Protein AF-A0A538CJ43-F1 (afdb_monomer)

Sequence (118 aa):
MGTELPIACSLDAAAFADRLTEIGALGREALIGAERGRLRFRSSGDTRARLDAIVRAESECCPFLTFTVTDAGDELVLTIAAPEGAELVADELAAAFQPETNCSGSRANAPAQVSVQK

Foldseek 3Di:
DDPCPPPLPPDDVVVVVVLLVLLLVQLVPFFPDDDQQKTKGFDDPVSVVSVVVNVVVVCVSCVQWDWDWDDPDRMIMIGIDHDPPCSVVSVVVSLSSHNVNVDDDDDDDDDDDDDDDD

pLDDT: mean 70.54, std 17.47, range [32.66, 90.75]

Secondary structure (DSSP, 8-state):
-------S--S-HHHHHHHHHHHHHHHHHHEEEEETTEEEEE--HHHHHHHHHHHHHHHHH-TTSEEEEEE-SSEEEEEEEPPTT-HHHHHHHHHHT-TTTTT---------------

Structure (mmCIF, N/CA/C/O backbone):
data_AF-A0A538CJ43-F1
#
_entry.id   AF-A0A538CJ43-F1
#
loop_
_atom_site.group_PDB
_atom_site.id
_atom_site.type_symbol
_atom_site.label_atom_id
_atom_site.label_alt_id
_atom_site.label_comp_id
_atom_site.label_asym_id
_atom_site.label_entity_id
_atom_site.label_seq_id
_atom_site.pdbx_PDB_ins_code
_atom_site.Cartn_x
_atom_site.Cartn_y
_atom_site.Cartn_z
_atom_site.occupancy
_atom_site.B_iso_or_equiv
_atom_site.auth_seq_id
_atom_site.auth_comp_id
_atom_site.auth_asym_id
_atom_site.auth_atom_id
_atom_site.pdbx_PDB_model_num
ATOM 1 N N . MET A 1 1 ? 18.928 2.893 -30.096 1.00 35.84 1 MET A N 1
ATOM 2 C CA . MET A 1 1 ? 19.233 1.896 -29.051 1.00 35.84 1 MET A CA 1
ATOM 3 C C . MET A 1 1 ? 18.560 2.381 -27.786 1.00 35.84 1 MET A C 1
ATOM 5 O O . MET A 1 1 ? 19.039 3.328 -27.181 1.00 35.84 1 MET A O 1
ATOM 9 N N . GLY A 1 2 ? 17.340 1.883 -27.565 1.00 48.31 2 GLY A N 1
ATOM 10 C CA . GLY A 1 2 ? 16.405 2.396 -26.570 1.00 48.31 2 GLY A CA 1
ATOM 11 C C . GLY A 1 2 ? 16.844 2.038 -25.163 1.00 48.31 2 GLY A C 1
ATOM 12 O O . GLY A 1 2 ? 16.962 0.863 -24.829 1.00 48.31 2 GLY A O 1
ATOM 13 N N . THR A 1 3 ? 17.055 3.064 -24.351 1.00 39.44 3 THR A N 1
ATOM 14 C CA . THR A 1 3 ? 17.049 2.945 -22.896 1.00 39.44 3 THR A CA 1
ATOM 15 C C . THR A 1 3 ? 15.603 3.106 -22.444 1.00 39.44 3 THR A C 1
ATOM 17 O O . THR A 1 3 ? 15.225 4.117 -21.862 1.00 39.44 3 THR A O 1
ATOM 20 N N . GLU A 1 4 ? 14.768 2.137 -22.805 1.00 43.12 4 GLU A N 1
ATOM 21 C CA . GLU A 1 4 ? 13.434 2.017 -22.235 1.00 43.12 4 GLU A CA 1
ATOM 22 C C . GLU A 1 4 ? 13.617 1.265 -20.922 1.00 43.12 4 GLU A C 1
ATOM 24 O O . GLU A 1 4 ? 13.668 0.038 -20.870 1.00 43.12 4 GLU A O 1
ATOM 29 N N . LEU A 1 5 ? 13.842 2.030 -19.853 1.00 40.06 5 LEU A N 1
ATOM 30 C CA . LEU A 1 5 ? 13.545 1.537 -18.518 1.00 40.06 5 LEU A CA 1
ATOM 31 C C . LEU A 1 5 ? 12.077 1.108 -18.585 1.00 40.06 5 LEU A C 1
ATOM 33 O O . LEU A 1 5 ? 11.258 1.950 -18.965 1.00 40.06 5 LEU A O 1
ATOM 37 N N . PRO A 1 6 ? 11.726 -0.162 -18.316 1.00 41.75 6 PRO A N 1
ATOM 38 C CA . PRO A 1 6 ? 10.333 -0.543 -18.331 1.00 41.75 6 PRO A CA 1
ATOM 39 C C . PRO A 1 6 ? 9.664 0.327 -17.280 1.00 41.75 6 PRO A C 1
ATOM 41 O O . PRO A 1 6 ? 9.971 0.245 -16.090 1.00 41.75 6 PRO A O 1
ATOM 44 N N . ILE A 1 7 ? 8.808 1.223 -17.757 1.00 45.03 7 ILE A N 1
ATOM 45 C CA . ILE A 1 7 ? 7.868 1.959 -16.942 1.00 45.03 7 ILE A CA 1
ATOM 46 C C . ILE A 1 7 ? 6.977 0.881 -16.324 1.00 45.03 7 ILE A C 1
ATOM 48 O O . ILE A 1 7 ? 5.948 0.497 -16.878 1.00 45.03 7 ILE A O 1
ATOM 52 N N . ALA A 1 8 ? 7.398 0.352 -15.177 1.00 46.97 8 ALA A N 1
ATOM 53 C CA . ALA A 1 8 ? 6.612 -0.516 -14.313 1.00 46.97 8 ALA A CA 1
ATOM 54 C C . ALA A 1 8 ? 5.528 0.314 -13.606 1.00 46.97 8 ALA A C 1
ATOM 56 O O . ALA A 1 8 ? 5.373 0.233 -12.405 1.00 46.97 8 ALA A O 1
ATOM 57 N N . CYS A 1 9 ? 4.868 1.191 -14.361 1.00 47.16 9 CYS A N 1
ATOM 58 C CA . CYS A 1 9 ? 3.743 2.052 -14.026 1.00 47.16 9 CYS A CA 1
ATOM 59 C C . CYS A 1 9 ? 3.124 2.466 -15.368 1.00 47.16 9 CYS A C 1
ATOM 61 O O . CYS A 1 9 ? 3.224 3.612 -15.793 1.00 47.16 9 CYS A O 1
ATOM 63 N N . SER A 1 10 ? 2.530 1.519 -16.100 1.00 50.47 10 SER A N 1
ATOM 64 C CA . SER A 1 10 ? 1.752 1.819 -17.317 1.00 50.47 10 SER A CA 1
ATOM 65 C C . SER A 1 10 ? 0.414 2.504 -16.976 1.00 50.47 10 SER A C 1
ATOM 67 O O . SER A 1 10 ? -0.635 2.133 -17.494 1.00 50.47 10 SER A O 1
ATOM 69 N N . LEU A 1 11 ? 0.439 3.480 -16.067 1.00 44.53 11 LEU A N 1
ATOM 70 C CA . LEU A 1 11 ? -0.678 4.340 -15.704 1.00 44.53 11 LEU A CA 1
ATOM 71 C C . LEU A 1 11 ? -0.267 5.781 -16.010 1.00 44.53 11 LEU A C 1
ATOM 73 O O . LEU A 1 11 ? 0.859 6.185 -15.724 1.00 44.53 11 LEU A O 1
ATOM 77 N N . ASP A 1 12 ? -1.182 6.538 -16.610 1.00 49.50 12 ASP A N 1
ATOM 78 C CA . ASP A 1 12 ? -1.014 7.953 -16.939 1.00 49.50 12 ASP A CA 1
ATOM 79 C C . ASP A 1 12 ? -0.383 8.723 -15.761 1.00 49.50 12 ASP A C 1
ATOM 81 O O . ASP A 1 12 ? -0.815 8.574 -14.616 1.00 49.50 12 ASP A O 1
ATOM 85 N N . ALA A 1 13 ? 0.659 9.522 -16.008 1.00 50.12 13 ALA A N 1
ATOM 86 C CA . ALA A 1 13 ? 1.428 10.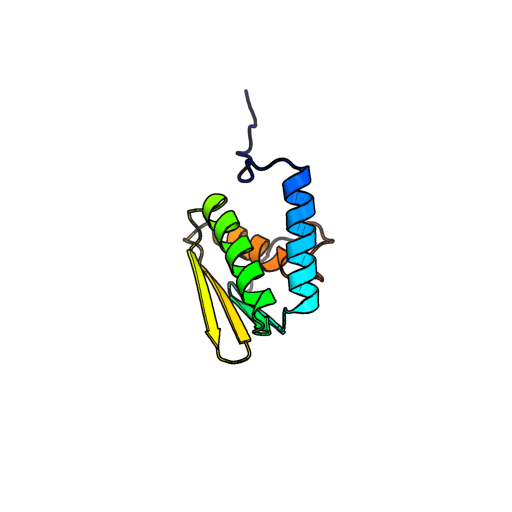177 -14.943 1.00 50.12 13 ALA A CA 1
ATOM 87 C C . ALA A 1 13 ? 0.556 11.065 -14.029 1.00 50.12 13 ALA A C 1
ATOM 89 O O . ALA A 1 13 ? 0.878 11.254 -12.855 1.00 50.12 13 ALA A O 1
ATOM 90 N N . ALA A 1 14 ? -0.574 11.567 -14.541 1.00 47.41 14 ALA A N 1
ATOM 91 C CA . ALA A 1 14 ? -1.567 12.283 -13.748 1.00 47.41 14 ALA A CA 1
ATOM 92 C C . ALA A 1 14 ? -2.340 11.354 -12.794 1.00 47.41 14 ALA A C 1
ATOM 94 O O . ALA A 1 14 ? -2.564 11.712 -11.639 1.00 47.41 14 ALA A O 1
ATOM 95 N N . ALA A 1 15 ? -2.686 10.144 -13.241 1.00 54.91 15 ALA A N 1
ATOM 96 C CA . ALA A 1 15 ? -3.321 9.128 -12.406 1.00 54.91 15 ALA A CA 1
ATOM 97 C C . ALA A 1 15 ? -2.367 8.620 -11.314 1.00 54.91 15 ALA A C 1
ATOM 99 O O . ALA A 1 15 ? -2.807 8.366 -10.199 1.00 54.91 15 ALA A O 1
ATOM 100 N N . PHE A 1 16 ? -1.062 8.542 -11.594 1.00 58.22 16 PHE A N 1
ATOM 101 C CA . PHE A 1 16 ? -0.041 8.193 -10.600 1.00 58.22 16 PHE A CA 1
ATOM 102 C C . PHE A 1 16 ? 0.129 9.272 -9.513 1.00 58.22 16 PHE A C 1
ATOM 104 O O . PHE A 1 16 ? 0.257 8.947 -8.336 1.00 58.22 16 PHE A O 1
ATOM 111 N N . ALA A 1 17 ? 0.078 10.561 -9.867 1.00 57.28 17 ALA A N 1
ATOM 112 C CA . ALA A 1 17 ? 0.173 11.656 -8.894 1.00 57.28 17 ALA A CA 1
ATOM 113 C C . ALA A 1 17 ? -1.059 11.750 -7.973 1.00 57.28 17 ALA A C 1
ATOM 115 O O . ALA A 1 17 ? -0.924 11.988 -6.768 1.00 57.28 17 ALA A O 1
ATOM 116 N N . ASP A 1 18 ? -2.253 11.528 -8.526 1.00 62.31 18 ASP A N 1
ATOM 117 C CA . ASP A 1 18 ? -3.494 11.437 -7.751 1.00 62.31 18 ASP A CA 1
ATOM 118 C C . ASP A 1 18 ? -3.449 10.228 -6.798 1.00 62.31 18 ASP A C 1
ATOM 120 O O . ASP A 1 18 ? -3.704 10.355 -5.599 1.00 62.31 18 ASP A O 1
ATOM 124 N N . ARG A 1 19 ? -2.940 9.090 -7.295 1.00 67.62 19 ARG A N 1
ATOM 125 C CA . ARG A 1 19 ? -2.695 7.872 -6.509 1.00 67.62 19 ARG A CA 1
ATOM 126 C C . ARG A 1 19 ? -1.751 8.111 -5.336 1.00 67.62 19 ARG A C 1
ATOM 128 O O . ARG A 1 19 ? -2.062 7.724 -4.216 1.00 67.62 19 ARG A O 1
ATOM 135 N N . LEU A 1 20 ? -0.611 8.761 -5.570 1.00 65.88 20 LEU A N 1
ATOM 136 C CA . LEU A 1 20 ? 0.358 9.087 -4.520 1.00 65.88 20 LEU A CA 1
ATOM 137 C C . LEU A 1 20 ? -0.224 10.050 -3.482 1.00 65.88 20 LEU A C 1
ATOM 139 O O . LEU A 1 20 ? 0.080 9.940 -2.295 1.00 65.88 20 LEU A O 1
ATOM 143 N N . THR A 1 21 ? -1.091 10.969 -3.911 1.00 67.94 21 THR A N 1
ATOM 144 C CA . THR A 1 21 ? -1.807 11.870 -3.000 1.00 67.94 21 THR A CA 1
ATOM 145 C C . THR A 1 21 ? -2.764 11.087 -2.102 1.00 67.94 21 THR A C 1
ATOM 147 O O . THR A 1 21 ? -2.801 11.331 -0.895 1.00 67.94 21 THR A O 1
ATOM 150 N N . GLU A 1 22 ? -3.486 10.114 -2.660 1.00 68.75 22 GLU A N 1
ATOM 151 C CA . GLU A 1 22 ? -4.399 9.241 -1.918 1.00 68.75 22 GLU A CA 1
ATOM 152 C C . GLU A 1 22 ? -3.652 8.295 -0.962 1.00 68.75 22 GLU A C 1
ATOM 154 O O . GLU A 1 22 ? -4.032 8.171 0.205 1.00 68.75 22 GLU A O 1
ATOM 159 N N . ILE A 1 23 ? -2.536 7.710 -1.407 1.00 68.81 23 ILE A N 1
ATOM 160 C CA . ILE A 1 23 ? -1.640 6.887 -0.581 1.00 68.81 23 ILE A CA 1
ATOM 161 C C . ILE A 1 23 ? -1.082 7.715 0.585 1.00 68.81 23 ILE A C 1
ATOM 163 O O . ILE A 1 23 ? -1.148 7.286 1.738 1.00 68.81 23 ILE A O 1
ATOM 167 N N . GLY A 1 24 ? -0.598 8.930 0.318 1.00 69.12 24 GLY A N 1
ATOM 168 C CA . GLY A 1 24 ? -0.078 9.831 1.346 1.00 69.12 24 GLY A CA 1
ATOM 169 C C . GLY A 1 24 ? -1.158 10.377 2.288 1.00 69.12 24 GLY A C 1
ATOM 170 O O . GLY A 1 24 ? -0.884 10.647 3.458 1.00 69.12 24 GLY A O 1
ATOM 171 N N . ALA A 1 25 ? -2.399 10.547 1.826 1.00 76.25 25 ALA A N 1
ATOM 172 C CA . ALA A 1 25 ? -3.531 10.890 2.687 1.00 76.25 25 ALA A CA 1
ATOM 173 C C . ALA A 1 25 ? -3.865 9.729 3.633 1.00 76.25 25 ALA A C 1
ATOM 175 O O . ALA A 1 25 ? -3.851 9.922 4.847 1.00 76.25 25 ALA A O 1
ATOM 176 N N . LEU A 1 26 ? -4.019 8.512 3.101 1.00 76.50 26 LEU A N 1
ATOM 177 C CA . LEU A 1 26 ? -4.254 7.305 3.896 1.00 76.50 26 LEU A CA 1
ATOM 178 C C . LEU A 1 26 ? -3.132 7.060 4.914 1.00 76.50 26 LEU A C 1
ATOM 180 O O . LEU A 1 26 ? -3.404 6.744 6.072 1.00 76.50 26 LEU A O 1
ATOM 184 N N . GLY A 1 27 ? -1.880 7.256 4.497 1.00 75.31 27 GLY A N 1
ATOM 185 C CA . GLY A 1 27 ? -0.711 7.192 5.366 1.00 75.31 27 GLY A CA 1
ATOM 186 C C . GLY A 1 27 ? -0.806 8.179 6.530 1.00 75.31 27 GLY A C 1
ATOM 187 O O . GLY A 1 27 ? -0.671 7.794 7.685 1.00 75.31 27 GLY A O 1
ATOM 188 N N . ARG A 1 28 ? -1.124 9.451 6.266 1.00 76.31 28 ARG A N 1
ATOM 189 C CA . ARG A 1 28 ? -1.284 10.464 7.329 1.00 76.31 28 ARG A CA 1
ATOM 190 C C . ARG A 1 28 ? -2.468 10.201 8.253 1.00 76.31 28 ARG A C 1
ATOM 192 O O . ARG A 1 28 ? -2.385 10.497 9.440 1.00 76.31 28 ARG A O 1
ATOM 199 N N . GLU A 1 29 ? -3.575 9.714 7.708 1.00 78.81 29 GLU A N 1
ATOM 200 C CA . GLU A 1 29 ? -4.829 9.558 8.446 1.00 78.81 29 GLU A CA 1
ATOM 201 C C . GLU A 1 29 ? -4.856 8.285 9.296 1.00 78.81 29 GLU A C 1
ATOM 203 O O . GLU A 1 29 ? -5.411 8.285 10.398 1.00 78.81 29 GLU A O 1
ATOM 208 N N . ALA A 1 30 ? -4.279 7.197 8.784 1.00 82.25 30 ALA A N 1
ATOM 209 C CA . ALA A 1 30 ? -4.482 5.869 9.339 1.00 82.25 30 ALA A CA 1
ATOM 210 C C . ALA A 1 30 ? -3.194 5.119 9.687 1.00 82.25 30 ALA A C 1
ATOM 212 O O . ALA A 1 30 ? -3.308 4.134 10.410 1.00 82.25 30 ALA A O 1
ATOM 213 N N . LEU A 1 31 ? -1.999 5.514 9.229 1.00 85.06 31 LEU A N 1
ATOM 214 C CA . LEU A 1 31 ? -0.773 4.767 9.542 1.00 85.06 31 LEU A CA 1
ATOM 215 C C . LEU A 1 31 ? -0.437 4.880 11.037 1.00 85.06 31 LEU A C 1
ATOM 217 O O . LEU A 1 31 ? -0.222 5.965 11.570 1.00 85.06 31 LEU A O 1
ATOM 221 N N . ILE A 1 32 ? -0.375 3.731 11.706 1.00 87.19 32 ILE A N 1
ATOM 222 C CA . ILE A 1 32 ? -0.008 3.594 13.122 1.00 87.19 32 ILE A CA 1
ATOM 223 C C . ILE A 1 32 ? 1.479 3.256 13.247 1.00 87.19 32 ILE A C 1
ATOM 225 O O . ILE A 1 32 ? 2.147 3.690 14.183 1.00 87.19 32 ILE A O 1
ATOM 229 N N . GLY A 1 33 ? 2.015 2.485 12.301 1.00 83.88 33 GLY A N 1
ATOM 230 C CA . GLY A 1 33 ? 3.423 2.123 12.305 1.00 83.88 33 GLY A CA 1
ATOM 231 C C . GLY A 1 33 ? 3.856 1.405 11.040 1.00 83.88 33 GLY A C 1
ATOM 232 O O . GLY A 1 33 ? 3.058 0.764 10.359 1.00 83.88 33 GLY A O 1
ATOM 233 N N . ALA A 1 34 ? 5.146 1.493 10.751 1.00 83.56 34 ALA A N 1
ATOM 234 C CA . ALA A 1 34 ? 5.780 0.818 9.635 1.00 83.56 34 ALA A CA 1
ATOM 235 C C . ALA A 1 34 ? 7.006 0.063 10.141 1.00 83.56 34 ALA A C 1
ATOM 237 O O . ALA A 1 34 ? 7.811 0.588 10.908 1.00 83.56 34 ALA A O 1
ATOM 238 N N . GLU A 1 35 ? 7.128 -1.180 9.711 1.00 82.19 35 GLU A N 1
ATOM 239 C CA . GLU A 1 35 ? 8.260 -2.057 9.960 1.00 82.19 35 GLU A CA 1
ATOM 240 C C . GLU A 1 35 ? 8.657 -2.711 8.631 1.00 82.19 35 GLU A C 1
ATOM 242 O O . GLU A 1 35 ? 7.916 -2.629 7.650 1.00 82.19 35 GLU A O 1
ATOM 247 N N . ARG A 1 36 ? 9.830 -3.347 8.562 1.00 77.94 36 ARG A N 1
ATOM 248 C CA . ARG A 1 36 ? 10.354 -3.911 7.305 1.00 77.94 36 ARG A CA 1
ATOM 249 C C . ARG A 1 36 ? 9.351 -4.861 6.638 1.00 77.94 36 ARG A C 1
ATOM 251 O O . ARG A 1 36 ? 9.102 -5.950 7.150 1.00 77.94 36 ARG A O 1
ATOM 258 N N . GLY A 1 37 ? 8.788 -4.432 5.504 1.00 81.06 37 GLY A N 1
ATOM 259 C CA . GLY A 1 37 ? 7.779 -5.177 4.744 1.00 81.06 37 GLY A CA 1
ATOM 260 C C . GLY A 1 37 ? 6.414 -5.297 5.432 1.00 81.06 37 GLY A C 1
ATOM 261 O O . GLY A 1 37 ? 5.600 -6.120 5.020 1.00 81.06 37 GLY A O 1
ATOM 262 N N . ARG A 1 38 ? 6.137 -4.525 6.492 1.00 87.56 38 ARG A N 1
ATOM 263 C CA . ARG A 1 38 ? 4.875 -4.608 7.23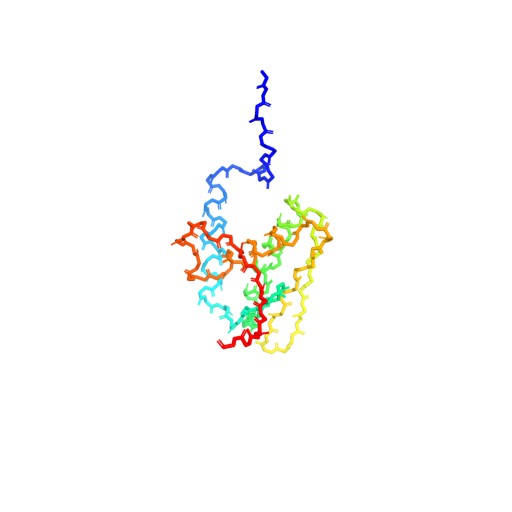6 1.00 87.56 38 ARG A CA 1
ATOM 264 C C . ARG A 1 38 ? 4.392 -3.245 7.720 1.00 87.56 38 ARG A C 1
ATOM 266 O O . ARG A 1 38 ? 5.013 -2.617 8.570 1.00 87.56 38 ARG A O 1
ATOM 273 N N . LEU A 1 39 ? 3.229 -2.835 7.241 1.00 88.00 39 LEU A N 1
ATOM 274 C CA . LEU A 1 39 ? 2.574 -1.573 7.563 1.00 88.00 39 LEU A CA 1
ATOM 275 C C . LEU A 1 39 ? 1.337 -1.838 8.419 1.00 88.00 39 LEU A C 1
ATOM 277 O O . LEU A 1 39 ? 0.574 -2.764 8.148 1.00 88.00 39 LEU A O 1
ATOM 281 N N . ARG A 1 40 ? 1.143 -1.035 9.462 1.00 89.94 40 ARG A N 1
ATOM 282 C CA . ARG A 1 40 ? -0.001 -1.107 10.374 1.00 89.94 40 ARG A CA 1
ATOM 283 C C . ARG A 1 40 ? -0.825 0.158 10.229 1.00 89.94 40 ARG A C 1
ATOM 285 O O . ARG A 1 40 ? -0.306 1.257 10.412 1.00 89.94 40 ARG A O 1
ATOM 292 N N . PHE A 1 41 ? -2.103 -0.010 9.938 1.00 88.12 41 PHE A N 1
ATOM 293 C CA . PHE A 1 41 ? -3.076 1.058 9.786 1.00 88.12 41 PHE A CA 1
ATOM 294 C C . PHE A 1 41 ? -4.187 0.910 10.820 1.00 88.12 41 PHE A C 1
ATOM 296 O O . PHE A 1 41 ? -4.459 -0.187 11.293 1.00 88.12 41 PHE A O 1
ATOM 303 N N . ARG A 1 42 ? -4.880 1.997 11.146 1.00 88.44 42 ARG A N 1
ATOM 304 C CA . ARG A 1 42 ? -6.091 1.957 11.964 1.00 88.44 42 ARG A CA 1
ATOM 305 C C . ARG A 1 42 ? -7.222 1.296 11.182 1.00 88.44 42 ARG A C 1
ATOM 307 O O . ARG A 1 42 ? -7.526 1.722 10.065 1.00 88.44 42 ARG A O 1
ATOM 314 N N . SER A 1 43 ? -7.854 0.287 11.776 1.00 84.94 43 SER A N 1
ATOM 315 C CA . SER A 1 43 ? -9.001 -0.385 11.174 1.00 84.94 43 SER A CA 1
ATOM 316 C C . SER A 1 43 ? -10.214 0.536 11.206 1.00 84.94 43 SER A C 1
ATOM 318 O O . SER A 1 43 ? -10.732 0.903 12.257 1.00 84.94 43 SER A O 1
ATOM 320 N N . SER A 1 44 ? -10.635 0.934 10.011 1.00 84.12 44 SER A N 1
ATOM 321 C CA . SER A 1 44 ? -11.879 1.645 9.737 1.00 84.12 44 SER A CA 1
ATOM 322 C C . SER A 1 44 ? -12.427 1.101 8.422 1.00 84.12 44 SER A C 1
ATOM 324 O O . SER A 1 44 ? -11.650 0.744 7.531 1.00 84.12 44 SER A O 1
ATOM 326 N N . GLY A 1 45 ? -13.753 1.073 8.261 1.00 77.12 45 GLY A N 1
ATOM 327 C CA . GLY A 1 45 ? -14.377 0.586 7.022 1.00 77.12 45 GLY A CA 1
ATOM 328 C C . GLY A 1 45 ? -13.872 1.311 5.766 1.00 77.12 45 GLY A C 1
ATOM 329 O O . GLY A 1 45 ? -13.627 0.675 4.744 1.00 77.12 45 GLY A O 1
ATOM 330 N N . ASP A 1 46 ? -13.626 2.619 5.876 1.00 83.19 46 ASP A N 1
ATOM 331 C CA . ASP A 1 46 ? -13.066 3.441 4.798 1.00 83.19 46 ASP A CA 1
ATOM 332 C C . ASP A 1 46 ? -11.587 3.103 4.516 1.00 83.19 46 ASP A C 1
ATOM 334 O O . ASP A 1 46 ? -11.210 2.850 3.371 1.00 83.19 46 ASP A O 1
ATOM 338 N N . THR A 1 47 ? -10.763 2.971 5.568 1.00 84.44 47 THR A N 1
ATOM 339 C CA . THR A 1 47 ? -9.347 2.577 5.456 1.00 84.44 47 THR A CA 1
ATOM 340 C C . THR A 1 47 ? -9.196 1.226 4.766 1.00 84.44 47 THR A C 1
ATOM 342 O O . THR A 1 47 ? -8.352 1.083 3.885 1.00 84.44 47 THR A O 1
ATOM 345 N N . ARG A 1 48 ? -10.013 0.227 5.134 1.00 85.12 48 ARG A N 1
ATOM 346 C CA . ARG A 1 48 ? -9.936 -1.118 4.544 1.00 85.12 48 ARG A CA 1
ATOM 347 C C . ARG A 1 48 ? -10.207 -1.084 3.046 1.00 85.12 48 ARG A C 1
ATOM 349 O O . ARG A 1 48 ? -9.476 -1.732 2.301 1.00 85.12 48 ARG A O 1
ATOM 356 N N . ALA A 1 49 ? -11.238 -0.350 2.628 1.00 84.38 49 ALA A N 1
ATOM 357 C CA . ALA A 1 49 ? -11.622 -0.233 1.226 1.00 84.38 49 ALA A CA 1
ATOM 358 C C . ALA A 1 49 ? -10.537 0.474 0.401 1.00 84.38 49 ALA A C 1
ATOM 360 O O . ALA A 1 49 ? -10.152 -0.029 -0.654 1.00 84.38 49 ALA A O 1
ATOM 361 N N . ARG A 1 50 ? -9.986 1.587 0.908 1.00 84.19 50 ARG A N 1
ATOM 362 C CA . ARG A 1 50 ? -8.880 2.302 0.249 1.00 84.19 50 ARG A CA 1
ATOM 363 C C . ARG A 1 50 ? -7.611 1.456 0.174 1.00 84.19 50 ARG A C 1
ATOM 365 O O . ARG A 1 50 ? -6.996 1.371 -0.883 1.00 84.19 50 ARG A O 1
ATOM 372 N N . LEU A 1 51 ? -7.247 0.780 1.266 1.00 85.44 51 LEU A N 1
ATOM 373 C CA . LEU A 1 51 ? -6.074 -0.093 1.310 1.00 85.44 51 LEU A CA 1
ATOM 374 C C . LEU A 1 51 ? -6.190 -1.239 0.298 1.00 85.44 51 LEU A C 1
ATOM 376 O O . LEU A 1 51 ? -5.230 -1.529 -0.406 1.00 85.44 51 LEU A O 1
ATOM 380 N N . ASP A 1 52 ? -7.368 -1.857 0.187 1.00 84.94 52 ASP A N 1
ATOM 381 C CA . ASP A 1 52 ? -7.623 -2.919 -0.790 1.00 84.94 52 ASP A CA 1
ATOM 382 C C . ASP A 1 52 ? -7.520 -2.401 -2.230 1.00 84.94 52 ASP A C 1
ATOM 384 O O . ASP A 1 52 ? -6.859 -3.012 -3.068 1.00 84.94 52 ASP A O 1
ATOM 388 N N . ALA A 1 53 ? -8.097 -1.226 -2.506 1.00 84.12 53 ALA A N 1
ATOM 389 C CA . ALA A 1 53 ? -8.006 -0.588 -3.813 1.00 84.12 53 ALA A CA 1
ATOM 390 C C . ALA A 1 53 ? -6.552 -0.290 -4.210 1.00 84.12 53 ALA A C 1
ATOM 392 O O . ALA A 1 53 ? -6.179 -0.535 -5.361 1.00 84.12 53 ALA A O 1
ATOM 393 N N . ILE A 1 54 ? -5.732 0.198 -3.271 1.00 82.00 54 ILE A N 1
ATOM 394 C CA . ILE A 1 54 ? -4.300 0.449 -3.479 1.00 82.00 54 ILE A CA 1
ATOM 395 C C . ILE A 1 54 ? -3.572 -0.868 -3.752 1.00 82.00 54 ILE A C 1
ATOM 397 O O . ILE A 1 54 ? -2.966 -1.000 -4.811 1.00 82.00 54 ILE A O 1
ATOM 401 N N . VAL A 1 55 ? -3.708 -1.861 -2.865 1.00 85.06 55 VAL A N 1
ATOM 402 C CA . VAL A 1 55 ? -3.069 -3.183 -2.992 1.00 85.06 55 VAL A CA 1
ATOM 403 C C . VAL A 1 55 ? -3.406 -3.855 -4.319 1.00 85.06 55 VAL A C 1
ATOM 405 O O . VAL A 1 55 ? -2.530 -4.453 -4.937 1.00 85.06 55 VAL A O 1
ATOM 408 N N . ARG A 1 56 ? -4.652 -3.747 -4.790 1.00 83.25 56 ARG A N 1
ATOM 409 C CA . ARG A 1 56 ? -5.048 -4.318 -6.080 1.00 83.25 56 ARG A CA 1
ATOM 410 C C . ARG A 1 56 ? -4.283 -3.707 -7.246 1.00 83.25 56 ARG A C 1
ATOM 412 O O . ARG A 1 56 ? -3.777 -4.467 -8.062 1.00 83.25 56 ARG A O 1
ATOM 419 N N . ALA A 1 57 ? -4.149 -2.383 -7.309 1.00 78.88 57 ALA A N 1
ATOM 420 C CA . ALA A 1 57 ? -3.370 -1.779 -8.392 1.00 78.88 57 ALA A CA 1
ATOM 421 C C . ALA A 1 57 ? -1.871 -2.044 -8.244 1.00 78.88 57 ALA A C 1
ATOM 423 O O . ALA A 1 57 ? -1.208 -2.302 -9.241 1.00 78.88 57 ALA A O 1
ATOM 424 N N . GLU A 1 58 ? -1.336 -2.044 -7.021 1.00 80.12 58 GLU A N 1
ATOM 425 C CA . GLU A 1 58 ? 0.071 -2.395 -6.794 1.00 80.12 58 GLU A CA 1
ATOM 426 C C . GLU A 1 58 ? 0.3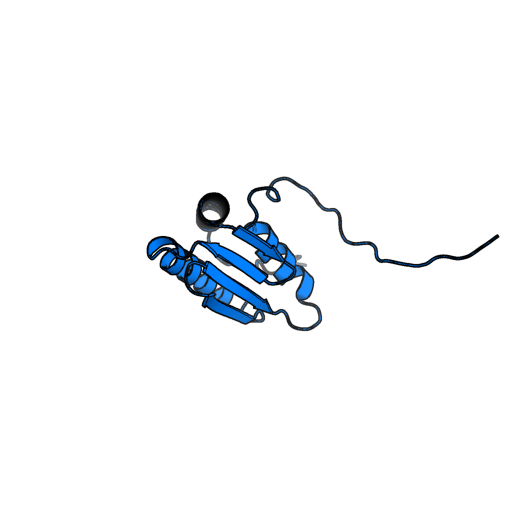55 -3.847 -7.190 1.00 80.12 58 GLU A C 1
ATOM 428 O O . GLU A 1 58 ? 1.410 -4.143 -7.739 1.00 80.12 58 GLU A O 1
ATOM 433 N N . SER A 1 59 ? -0.607 -4.754 -7.008 1.00 79.69 59 SER A N 1
ATOM 434 C CA . SER A 1 59 ? -0.509 -6.131 -7.492 1.00 79.69 59 SER A CA 1
ATOM 435 C C . SER A 1 59 ? -0.577 -6.238 -9.020 1.00 79.69 59 SER A C 1
ATOM 437 O O . SER A 1 59 ? 0.005 -7.169 -9.572 1.00 79.69 59 SER A O 1
ATOM 439 N N . GLU A 1 60 ? -1.276 -5.331 -9.710 1.00 77.88 60 GLU A N 1
ATOM 440 C CA . GLU A 1 60 ? -1.260 -5.248 -11.180 1.00 77.88 60 GLU A CA 1
ATOM 441 C C . GLU A 1 60 ? 0.063 -4.657 -11.693 1.00 77.88 60 GLU A C 1
ATOM 443 O O . GLU A 1 60 ? 0.586 -5.087 -12.720 1.00 77.88 60 GLU A O 1
ATOM 448 N N . CYS A 1 61 ? 0.619 -3.699 -10.951 1.00 73.25 61 CYS A N 1
ATOM 449 C CA . CYS A 1 61 ? 1.851 -2.982 -11.260 1.00 73.25 61 CYS A CA 1
ATOM 450 C C . CYS A 1 61 ? 3.114 -3.825 -10.984 1.00 73.25 61 CYS A C 1
ATOM 452 O O . CYS A 1 61 ? 4.040 -3.878 -11.793 1.00 73.25 61 CYS A O 1
ATOM 454 N N . CYS A 1 62 ? 3.123 -4.537 -9.855 1.00 76.38 62 CYS A N 1
ATOM 455 C CA . CYS A 1 62 ? 4.210 -5.370 -9.350 1.00 76.38 62 CYS A CA 1
ATOM 456 C C . CYS A 1 62 ? 3.704 -6.789 -9.014 1.00 76.38 62 CYS A C 1
ATOM 458 O O . CYS A 1 62 ? 3.662 -7.173 -7.843 1.00 76.38 62 CYS A O 1
ATOM 460 N N . PRO A 1 63 ? 3.368 -7.621 -10.020 1.00 78.56 63 PRO A N 1
ATOM 461 C CA . PRO A 1 63 ? 2.794 -8.957 -9.802 1.00 78.56 63 PRO A CA 1
ATOM 462 C C . PRO A 1 63 ? 3.761 -9.957 -9.148 1.00 78.56 63 PRO A C 1
ATOM 464 O O . PRO A 1 63 ? 3.363 -11.050 -8.755 1.00 78.56 63 PRO A O 1
ATOM 467 N N . PHE A 1 64 ? 5.046 -9.607 -9.055 1.00 80.25 64 PHE A N 1
ATOM 468 C CA . PHE A 1 64 ? 6.073 -10.396 -8.376 1.00 80.25 64 PHE A CA 1
ATOM 469 C C . PHE A 1 64 ? 6.089 -10.180 -6.856 1.00 80.25 64 PHE A C 1
ATOM 471 O O . PHE A 1 64 ? 6.700 -10.976 -6.143 1.00 80.25 64 PHE A O 1
ATOM 478 N N . LEU A 1 65 ? 5.451 -9.120 -6.353 1.00 83.00 65 LEU A N 1
ATOM 479 C CA . LEU A 1 65 ? 5.322 -8.864 -4.923 1.00 83.00 65 LEU A CA 1
ATOM 480 C C . LEU A 1 65 ? 4.083 -9.567 -4.375 1.00 83.00 65 LEU A C 1
ATOM 482 O O . LEU A 1 65 ? 3.028 -9.613 -5.003 1.00 83.00 65 LEU A O 1
ATOM 486 N N . THR A 1 66 ? 4.209 -10.108 -3.169 1.00 87.44 66 THR A N 1
ATOM 487 C CA . THR A 1 66 ? 3.091 -10.714 -2.450 1.00 87.44 66 THR A CA 1
ATOM 488 C C . THR A 1 66 ? 2.542 -9.719 -1.443 1.00 87.44 66 THR A C 1
ATOM 490 O O . THR A 1 66 ? 3.226 -9.338 -0.494 1.00 87.44 66 THR A O 1
ATOM 493 N N . PHE A 1 67 ? 1.282 -9.341 -1.624 1.00 87.31 67 PHE A N 1
ATOM 494 C CA . PHE A 1 67 ? 0.562 -8.450 -0.724 1.00 87.31 67 PHE A CA 1
ATOM 495 C C . PHE A 1 67 ? -0.419 -9.248 0.127 1.00 87.31 67 PHE A C 1
ATOM 497 O O . PHE A 1 67 ? -1.233 -10.008 -0.392 1.00 87.31 67 PHE A O 1
ATOM 504 N N . THR A 1 68 ? -0.358 -9.084 1.444 1.00 89.62 68 THR A N 1
ATOM 505 C CA . THR A 1 68 ? -1.285 -9.727 2.383 1.00 89.62 68 THR A CA 1
ATOM 506 C C . THR A 1 68 ? -1.864 -8.678 3.315 1.00 89.62 68 THR A C 1
ATOM 508 O O . THR A 1 68 ? -1.123 -8.066 4.078 1.00 89.62 68 THR A O 1
ATOM 511 N N . VAL A 1 69 ? -3.181 -8.476 3.267 1.00 89.06 69 VAL A N 1
ATOM 512 C CA . VAL A 1 69 ? -3.891 -7.603 4.208 1.00 89.06 69 VAL A CA 1
ATOM 513 C C . VAL A 1 69 ? -4.592 -8.464 5.247 1.00 89.06 69 VAL A C 1
ATOM 515 O O . VAL A 1 69 ? -5.507 -9.220 4.918 1.00 89.06 69 VAL A O 1
ATOM 518 N N . THR A 1 70 ? -4.182 -8.314 6.498 1.00 88.94 70 THR A N 1
ATOM 519 C CA . THR A 1 70 ? -4.742 -9.032 7.641 1.00 88.94 70 THR A CA 1
ATOM 520 C C . THR A 1 70 ? -5.447 -8.049 8.560 1.00 88.94 70 THR A C 1
ATOM 522 O O . THR A 1 70 ? -4.902 -6.996 8.882 1.00 88.94 70 THR A O 1
ATOM 525 N N . ASP A 1 71 ? -6.652 -8.399 8.997 1.00 88.62 71 ASP A N 1
ATOM 526 C CA . ASP A 1 71 ? -7.340 -7.668 10.057 1.00 88.62 71 ASP A CA 1
ATOM 527 C C . ASP A 1 71 ? -6.835 -8.144 11.424 1.00 88.62 71 ASP A C 1
ATOM 529 O O . ASP A 1 71 ? -6.748 -9.345 11.688 1.00 88.62 71 ASP A O 1
ATOM 533 N N . ALA A 1 72 ? -6.450 -7.192 12.264 1.00 86.88 72 ALA A N 1
ATOM 534 C CA . ALA A 1 72 ? -5.948 -7.395 13.612 1.00 86.88 72 ALA A CA 1
ATOM 535 C C . ALA A 1 72 ? -6.838 -6.652 14.625 1.00 86.88 72 ALA A C 1
ATOM 537 O O . ALA A 1 72 ? -6.340 -5.983 15.529 1.00 86.88 72 ALA A O 1
ATOM 538 N N . GLY A 1 73 ? -8.164 -6.756 14.474 1.00 86.12 73 GLY A N 1
ATOM 539 C CA . GLY A 1 73 ? -9.132 -6.094 15.347 1.00 86.12 73 GLY A CA 1
ATOM 540 C C . GLY A 1 73 ? -9.283 -4.62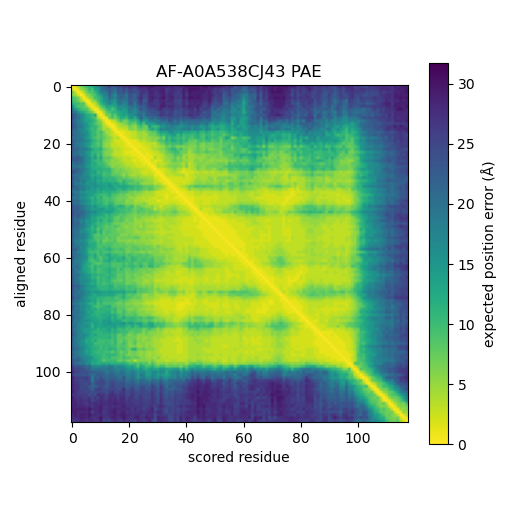0 14.985 1.00 86.12 73 GLY A C 1
ATOM 541 O O . GLY A 1 73 ? -9.817 -4.284 13.933 1.00 86.12 73 GLY A O 1
ATOM 542 N N . ASP A 1 74 ? -8.794 -3.726 15.844 1.00 86.69 74 ASP A N 1
ATOM 543 C CA . ASP A 1 74 ? -8.825 -2.276 15.602 1.00 86.69 74 ASP A CA 1
ATOM 544 C C . ASP A 1 74 ? -7.688 -1.792 14.679 1.00 86.69 74 ASP A C 1
ATOM 546 O O . ASP A 1 74 ? -7.530 -0.592 14.434 1.00 86.69 74 ASP A O 1
ATOM 550 N N . GLU A 1 75 ? -6.898 -2.719 14.129 1.00 90.38 75 GLU A N 1
ATOM 551 C CA . GLU A 1 75 ? -5.770 -2.444 13.241 1.00 90.38 75 GLU A CA 1
ATOM 552 C C . GLU A 1 75 ? -5.820 -3.305 11.970 1.00 90.38 75 GLU A C 1
ATOM 554 O O . GLU A 1 75 ? -6.278 -4.443 11.972 1.00 90.38 75 GLU A O 1
ATOM 559 N N . LEU A 1 76 ? -5.302 -2.767 10.871 1.00 90.06 76 LEU A N 1
ATOM 560 C CA . LEU A 1 76 ? -5.100 -3.457 9.603 1.00 90.06 76 LEU A CA 1
ATOM 561 C C . LEU A 1 76 ? -3.608 -3.591 9.350 1.00 90.06 76 LEU A C 1
ATOM 563 O O . LEU A 1 76 ? -2.875 -2.606 9.366 1.00 90.06 76 LEU A O 1
AT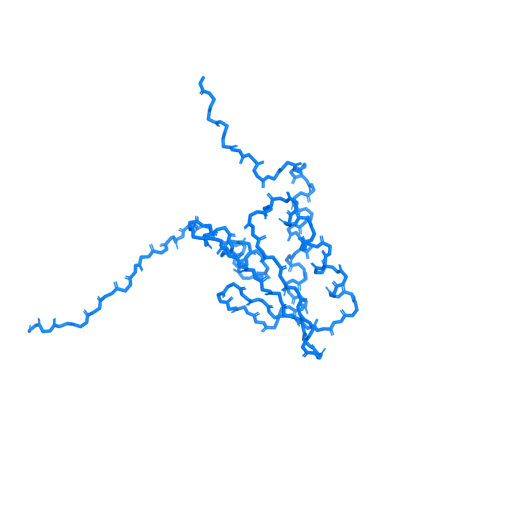OM 567 N N . VAL A 1 77 ? -3.156 -4.807 9.078 1.00 90.75 77 VAL A N 1
ATOM 568 C CA . VAL A 1 77 ? -1.750 -5.110 8.828 1.00 90.75 77 VAL A CA 1
ATOM 569 C C . VAL A 1 77 ? -1.572 -5.470 7.361 1.00 90.75 77 VAL A C 1
ATOM 571 O O . VAL A 1 77 ? -2.009 -6.531 6.921 1.00 90.75 77 VAL A O 1
ATOM 574 N N . LEU A 1 78 ? -0.906 -4.600 6.605 1.00 89.19 78 LEU A N 1
ATOM 575 C CA . LEU A 1 78 ? -0.444 -4.891 5.253 1.00 89.19 78 LEU A CA 1
ATOM 576 C C . LEU A 1 78 ? 0.970 -5.465 5.326 1.00 89.19 78 LEU A C 1
ATOM 578 O O . LEU A 1 78 ? 1.888 -4.814 5.813 1.00 89.19 78 LEU A O 1
ATOM 582 N N . THR A 1 79 ? 1.151 -6.674 4.816 1.00 90.19 79 THR A N 1
ATOM 583 C CA . THR A 1 79 ? 2.455 -7.315 4.650 1.00 90.19 79 THR A CA 1
ATOM 584 C C . THR A 1 79 ? 2.809 -7.337 3.171 1.00 90.19 79 THR A C 1
ATOM 586 O O . THR A 1 79 ? 2.014 -7.801 2.354 1.00 90.19 79 THR A O 1
ATOM 589 N N . ILE A 1 80 ? 3.996 -6.841 2.843 1.00 88.44 80 ILE A N 1
ATOM 590 C CA . ILE A 1 80 ? 4.572 -6.821 1.502 1.00 88.44 80 ILE A CA 1
ATOM 591 C C . ILE A 1 80 ? 5.784 -7.749 1.533 1.00 88.44 80 ILE A C 1
ATOM 593 O O . ILE A 1 80 ? 6.808 -7.432 2.137 1.00 88.44 80 ILE A O 1
ATOM 597 N N . ALA A 1 81 ? 5.654 -8.917 0.912 1.00 85.88 81 ALA A N 1
ATOM 598 C CA . ALA A 1 81 ? 6.737 -9.879 0.778 1.00 85.88 81 ALA A CA 1
ATOM 599 C C . ALA A 1 81 ? 7.314 -9.817 -0.639 1.00 85.88 81 ALA A C 1
ATOM 601 O O . ALA A 1 81 ? 6.593 -9.967 -1.628 1.00 85.88 81 ALA A O 1
ATOM 602 N N . ALA A 1 82 ? 8.624 -9.602 -0.724 1.00 82.94 82 ALA A N 1
ATOM 603 C CA . ALA A 1 82 ? 9.370 -9.608 -1.972 1.00 82.94 82 ALA A CA 1
ATOM 604 C C . ALA A 1 82 ? 10.167 -10.911 -2.134 1.00 82.94 82 ALA A C 1
ATOM 606 O O . ALA A 1 82 ? 10.700 -11.421 -1.145 1.00 82.94 82 ALA A O 1
ATOM 607 N N . PRO A 1 83 ? 10.293 -11.438 -3.364 1.00 82.75 83 PRO A N 1
ATOM 608 C CA . PRO A 1 83 ? 11.277 -12.469 -3.672 1.00 82.75 83 PRO A CA 1
ATOM 609 C C . PRO A 1 83 ? 12.712 -11.918 -3.587 1.00 82.75 83 PRO A C 1
ATOM 611 O O . PRO A 1 83 ? 12.932 -10.703 -3.606 1.00 82.75 83 PRO A O 1
ATOM 614 N N . GLU A 1 84 ? 13.695 -12.822 -3.525 1.00 78.00 84 GLU A N 1
ATOM 615 C CA . GLU A 1 84 ? 15.121 -12.469 -3.513 1.00 78.00 84 GLU A CA 1
ATOM 616 C C . GLU A 1 84 ? 15.462 -11.564 -4.712 1.00 78.00 84 GLU A C 1
ATOM 618 O O . GLU A 1 84 ? 15.149 -11.887 -5.859 1.00 78.00 84 GLU A O 1
ATOM 623 N N . GLY A 1 85 ? 16.057 -10.399 -4.437 1.00 76.62 85 GLY A N 1
ATOM 624 C CA . GLY A 1 85 ? 16.385 -9.392 -5.453 1.00 76.62 85 GLY A CA 1
ATOM 625 C C . GLY A 1 85 ? 15.305 -8.332 -5.717 1.00 76.62 85 GLY A C 1
ATOM 626 O O . GLY A 1 85 ? 15.584 -7.369 -6.426 1.00 76.62 85 GLY A O 1
ATOM 627 N N . ALA A 1 86 ? 14.112 -8.447 -5.120 1.00 78.06 86 ALA A N 1
ATOM 628 C CA . ALA A 1 86 ? 13.036 -7.450 -5.219 1.00 78.06 86 ALA A CA 1
ATOM 629 C C . ALA A 1 86 ? 12.752 -6.707 -3.897 1.00 78.06 86 ALA A C 1
ATOM 631 O O . ALA A 1 86 ? 11.820 -5.906 -3.822 1.00 78.06 86 ALA A O 1
ATOM 632 N N . GLU A 1 87 ? 13.559 -6.942 -2.857 1.00 80.88 87 GLU A N 1
ATOM 633 C CA . GLU A 1 87 ? 13.426 -6.310 -1.534 1.00 80.88 87 GLU A CA 1
ATOM 634 C C . GLU A 1 87 ? 13.425 -4.781 -1.610 1.00 80.88 87 GLU A C 1
ATOM 636 O O . GLU A 1 87 ? 12.655 -4.135 -0.907 1.00 80.88 87 GLU A O 1
ATOM 641 N N . LEU A 1 88 ? 14.233 -4.208 -2.511 1.00 78.56 88 LEU A N 1
ATOM 642 C CA . LEU A 1 88 ? 14.286 -2.764 -2.729 1.00 78.56 88 LEU A CA 1
ATOM 643 C C . LEU A 1 88 ? 12.937 -2.207 -3.205 1.00 78.56 88 LEU A C 1
ATOM 645 O O . LEU A 1 88 ? 12.524 -1.151 -2.748 1.00 78.56 88 LEU A O 1
ATOM 649 N N . VAL A 1 89 ? 12.227 -2.924 -4.081 1.00 80.12 89 VAL A N 1
ATOM 650 C CA . VAL A 1 89 ? 10.920 -2.475 -4.590 1.00 80.12 89 VAL A CA 1
ATOM 651 C C . VAL A 1 89 ? 9.868 -2.509 -3.481 1.00 80.12 89 VAL A C 1
ATOM 653 O O . VAL A 1 89 ? 9.062 -1.590 -3.367 1.00 80.12 89 VAL A O 1
ATOM 656 N N . ALA A 1 90 ? 9.890 -3.543 -2.634 1.00 81.44 90 ALA A N 1
ATOM 657 C CA . ALA A 1 90 ? 8.992 -3.616 -1.485 1.00 81.44 90 ALA A CA 1
ATOM 658 C C . ALA A 1 90 ? 9.274 -2.523 -0.444 1.00 81.44 90 ALA A C 1
ATOM 660 O O . ALA A 1 90 ? 8.327 -2.002 0.143 1.00 81.44 90 ALA A O 1
ATOM 661 N N . ASP A 1 91 ? 10.544 -2.172 -0.224 1.00 80.06 91 ASP A N 1
ATOM 662 C CA . ASP A 1 91 ? 10.936 -1.099 0.697 1.00 80.06 91 ASP A CA 1
ATOM 663 C C . ASP A 1 91 ? 10.489 0.277 0.176 1.00 80.06 91 ASP A C 1
ATOM 665 O O . ASP A 1 91 ? 9.839 1.019 0.908 1.00 80.06 91 ASP A O 1
ATOM 669 N N . GLU A 1 92 ? 10.718 0.573 -1.108 1.00 79.62 92 GLU A N 1
ATOM 670 C CA . GLU A 1 92 ? 10.266 1.817 -1.753 1.00 79.62 92 GLU A CA 1
ATOM 671 C C . GLU A 1 92 ? 8.735 1.953 -1.719 1.00 79.62 92 GLU A C 1
ATOM 673 O O . GLU A 1 92 ? 8.201 3.017 -1.396 1.00 79.62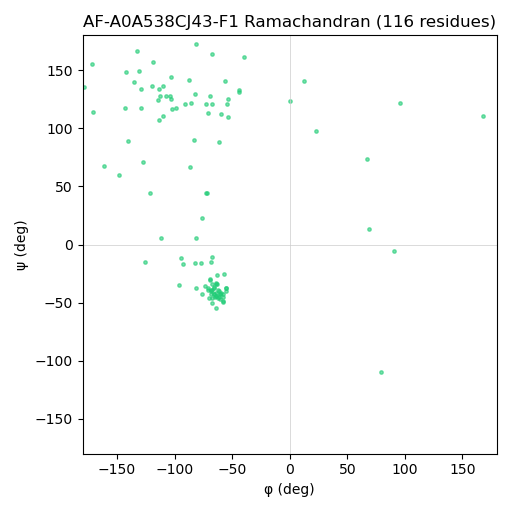 92 GLU A O 1
ATOM 678 N N . LEU A 1 93 ? 8.009 0.863 -1.990 1.00 79.19 93 LEU A N 1
ATOM 679 C CA . LEU A 1 93 ? 6.552 0.863 -1.905 1.00 79.19 93 LEU A CA 1
ATOM 680 C C . LEU A 1 93 ? 6.074 1.073 -0.465 1.00 79.19 93 LEU A C 1
ATOM 682 O O . LEU A 1 93 ? 5.154 1.853 -0.232 1.00 79.19 93 LEU A O 1
ATOM 686 N N . ALA A 1 94 ? 6.706 0.420 0.514 1.00 82.12 94 ALA A N 1
ATOM 687 C CA . ALA A 1 94 ? 6.385 0.629 1.921 1.00 82.12 94 ALA A CA 1
ATOM 688 C C . ALA A 1 94 ? 6.661 2.077 2.361 1.00 82.12 94 ALA A C 1
ATOM 690 O O . ALA A 1 94 ? 5.861 2.657 3.098 1.00 82.12 94 ALA A O 1
ATOM 691 N N . ALA A 1 95 ? 7.749 2.675 1.872 1.00 79.75 95 ALA A N 1
ATOM 692 C CA . ALA A 1 95 ? 8.119 4.059 2.131 1.00 79.75 95 ALA A CA 1
ATOM 693 C C . ALA A 1 95 ? 7.105 5.062 1.557 1.00 79.75 95 ALA A C 1
ATOM 695 O O . ALA A 1 95 ? 6.858 6.085 2.190 1.00 79.75 95 ALA A O 1
ATOM 696 N N . ALA A 1 96 ? 6.456 4.761 0.426 1.00 77.25 96 ALA A N 1
ATOM 697 C CA . ALA A 1 96 ? 5.420 5.620 -0.157 1.00 77.25 96 ALA A CA 1
ATOM 698 C C . ALA A 1 96 ? 4.178 5.782 0.744 1.00 77.25 96 ALA A C 1
ATOM 700 O O . ALA A 1 96 ? 3.496 6.804 0.688 1.00 77.25 96 ALA A O 1
ATOM 701 N N . PHE A 1 97 ? 3.888 4.804 1.611 1.00 76.62 97 PHE A N 1
ATOM 702 C CA . PHE A 1 97 ? 2.827 4.928 2.619 1.00 76.62 97 PHE A CA 1
ATOM 703 C C . PHE A 1 97 ? 3.237 5.793 3.813 1.00 76.62 97 PHE A C 1
ATOM 705 O O . PHE A 1 97 ? 2.377 6.195 4.601 1.00 76.62 97 PHE A O 1
ATOM 712 N N . GLN A 1 98 ? 4.532 6.063 3.985 1.00 75.25 98 GLN A N 1
ATOM 713 C CA . GLN A 1 98 ? 5.027 6.860 5.094 1.00 75.25 98 GLN A CA 1
ATOM 714 C C . GLN A 1 98 ? 4.969 8.351 4.741 1.00 75.25 98 GLN A C 1
ATOM 716 O O . GLN A 1 98 ? 5.613 8.800 3.792 1.00 75.25 98 GLN A O 1
ATOM 721 N N . PRO A 1 99 ? 4.255 9.165 5.533 1.00 58.50 99 PRO A N 1
ATOM 722 C CA . PRO A 1 99 ? 4.046 10.574 5.211 1.00 58.50 99 PRO A CA 1
ATOM 723 C C . PRO A 1 99 ? 5.313 11.437 5.304 1.00 58.50 99 PRO A C 1
ATOM 725 O O . PRO A 1 99 ? 5.326 12.558 4.801 1.00 58.50 99 PRO A O 1
ATOM 728 N N . GLU A 1 100 ? 6.369 10.930 5.942 1.00 53.28 100 GLU A N 1
ATOM 729 C CA . GLU A 1 100 ? 7.619 11.654 6.205 1.00 53.28 100 GLU A CA 1
ATOM 730 C C . GLU A 1 100 ? 8.680 11.426 5.112 1.00 53.28 100 GLU A C 1
ATOM 732 O O . GLU A 1 100 ? 9.630 12.201 5.002 1.00 53.28 100 GLU A O 1
ATOM 737 N N . THR A 1 101 ? 8.517 10.393 4.276 1.00 51.47 101 THR A N 1
ATOM 738 C CA . THR A 1 101 ? 9.568 9.921 3.356 1.00 51.47 101 THR A CA 1
ATOM 739 C C . THR A 1 101 ? 9.453 10.517 1.949 1.00 51.47 101 THR A C 1
ATOM 741 O O . THR A 1 101 ? 10.402 10.477 1.169 1.00 51.47 101 THR A O 1
ATOM 744 N N . ASN A 1 102 ? 8.341 11.185 1.621 1.00 44.88 102 ASN A N 1
ATOM 745 C CA . ASN A 1 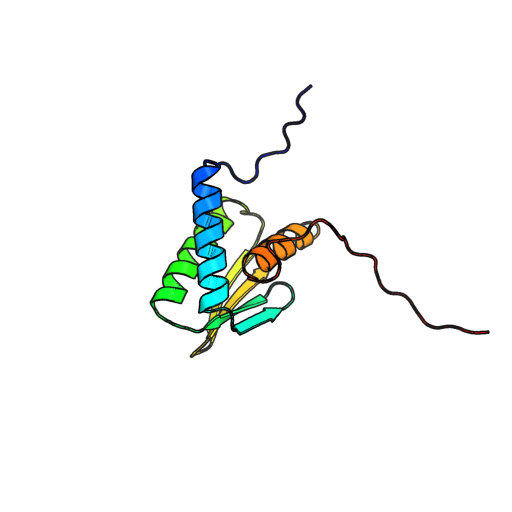102 ? 8.087 11.709 0.273 1.00 44.88 102 ASN A CA 1
ATOM 746 C C . ASN A 1 102 ? 8.862 12.992 -0.112 1.00 44.88 102 ASN A C 1
ATOM 748 O O . ASN A 1 102 ? 8.464 13.700 -1.036 1.00 44.88 102 ASN A O 1
ATOM 752 N N . CYS A 1 103 ? 9.996 13.283 0.537 1.00 38.34 103 CYS A N 1
ATOM 753 C CA . CYS A 1 103 ? 10.926 14.328 0.100 1.00 38.34 103 CYS A CA 1
ATOM 754 C C . CYS A 1 103 ? 12.398 14.010 0.447 1.00 38.34 103 CYS A C 1
ATOM 756 O O . CYS A 1 103 ? 13.062 14.746 1.174 1.00 38.34 103 CYS A O 1
ATOM 758 N N . SER A 1 104 ? 12.936 12.899 -0.059 1.00 45.03 104 SER A N 1
ATOM 759 C CA . SER A 1 104 ? 14.384 12.698 -0.267 1.00 45.03 104 SER A CA 1
ATOM 760 C C . SER A 1 104 ? 14.580 11.414 -1.065 1.00 45.03 104 SER A C 1
ATOM 762 O O . SER A 1 104 ? 14.265 10.336 -0.599 1.00 45.03 104 SER A O 1
ATOM 764 N N . GLY A 1 105 ? 15.078 11.450 -2.296 1.00 35.50 105 GLY A N 1
ATOM 765 C CA . GLY A 1 105 ? 16.461 11.854 -2.487 1.00 35.50 105 GLY A CA 1
ATOM 766 C C . GLY A 1 105 ? 17.384 10.798 -1.879 1.00 35.50 105 GLY A C 1
ATOM 767 O O . GLY A 1 105 ? 17.939 11.020 -0.814 1.00 35.50 105 GLY A O 1
ATOM 768 N N . SER A 1 106 ? 17.500 9.654 -2.555 1.00 44.38 106 SER A N 1
ATOM 769 C CA . SER A 1 106 ? 18.672 8.773 -2.582 1.00 44.38 106 SER A CA 1
ATOM 770 C C . SER A 1 106 ? 19.636 8.896 -1.390 1.00 44.38 106 SER A C 1
ATOM 772 O O . SER A 1 106 ? 20.548 9.723 -1.391 1.00 44.38 106 SER A O 1
ATOM 774 N N . ARG A 1 107 ? 19.498 7.995 -0.414 1.00 39.88 107 ARG A N 1
ATOM 775 C CA . ARG A 1 107 ? 20.650 7.416 0.290 1.00 39.88 107 ARG A CA 1
ATOM 776 C C . ARG A 1 107 ? 20.397 5.937 0.530 1.00 39.88 107 ARG A C 1
ATOM 778 O O . ARG A 1 107 ? 19.870 5.515 1.552 1.00 39.88 107 ARG A O 1
ATOM 785 N N . ALA A 1 108 ? 20.816 5.181 -0.475 1.00 42.00 108 ALA A N 1
ATOM 786 C CA . ALA A 1 108 ? 21.088 3.765 -0.391 1.00 42.00 108 ALA A CA 1
ATOM 787 C C . ALA A 1 108 ? 21.884 3.415 0.879 1.00 42.00 108 ALA A C 1
ATOM 789 O O . ALA A 1 108 ? 22.881 4.053 1.216 1.00 42.00 108 ALA A O 1
ATOM 790 N N . ASN A 1 109 ? 21.403 2.373 1.546 1.00 39.59 109 ASN A N 1
ATOM 791 C CA . ASN A 1 109 ? 22.156 1.302 2.188 1.00 39.59 109 ASN A CA 1
ATOM 792 C C . ASN A 1 109 ? 23.699 1.390 2.091 1.00 39.59 109 ASN A C 1
ATOM 794 O O . ASN A 1 109 ? 24.270 1.324 1.002 1.00 39.59 109 ASN A O 1
ATOM 798 N N . ALA A 1 110 ? 24.368 1.382 3.246 1.00 32.66 110 ALA A N 1
ATOM 799 C CA . ALA A 1 110 ? 25.632 0.668 3.401 1.00 32.66 110 ALA A CA 1
ATOM 800 C C . ALA A 1 110 ? 25.615 -0.113 4.737 1.00 32.66 110 ALA A C 1
ATOM 802 O O . ALA A 1 110 ? 25.087 0.398 5.729 1.00 32.66 110 ALA A O 1
ATOM 803 N N . PRO A 1 111 ? 26.140 -1.353 4.756 1.00 42.31 111 PRO A N 1
ATOM 804 C CA . PRO A 1 111 ? 25.860 -2.363 5.775 1.00 42.31 111 PRO A CA 1
ATOM 805 C C . PRO A 1 111 ? 26.687 -2.200 7.059 1.00 42.31 111 PRO A C 1
ATOM 807 O O . PRO A 1 111 ? 27.624 -1.408 7.132 1.00 42.31 111 PRO A O 1
ATOM 810 N N . ALA A 1 112 ? 26.330 -3.026 8.050 1.00 48.06 112 ALA A N 1
ATOM 811 C CA . ALA A 1 112 ? 27.085 -3.359 9.261 1.00 48.06 112 ALA A CA 1
ATOM 812 C C . ALA A 1 112 ? 28.606 -3.528 9.032 1.00 48.06 112 ALA A C 1
ATOM 814 O O . ALA A 1 112 ? 29.029 -3.705 7.900 1.00 48.06 112 ALA A O 1
ATOM 815 N N . GLN A 1 113 ? 29.421 -3.463 10.091 1.00 50.59 113 GLN A N 1
ATOM 816 C CA . GLN A 1 113 ? 30.376 -4.482 10.600 1.00 50.59 113 GLN A CA 1
ATOM 817 C C . GLN A 1 113 ? 31.273 -3.760 11.647 1.00 50.59 113 GLN A C 1
ATOM 819 O O . GLN A 1 113 ? 31.935 -2.782 11.326 1.00 50.59 113 GLN A O 1
ATOM 824 N N . VAL A 1 114 ? 31.161 -4.073 12.941 1.00 41.62 114 VAL A N 1
ATOM 825 C CA . VAL A 1 114 ? 32.053 -4.960 13.722 1.00 41.62 114 VAL A CA 1
ATOM 826 C C . VAL A 1 114 ? 33.151 -4.227 14.516 1.00 41.62 114 VAL A C 1
ATOM 828 O O . VAL A 1 114 ? 33.988 -3.502 13.990 1.00 41.62 114 VAL A O 1
ATOM 831 N N . SER A 1 115 ? 33.128 -4.452 15.828 1.00 46.50 115 SER A N 1
ATOM 832 C CA . SER A 1 115 ? 34.190 -4.173 16.796 1.00 46.50 115 SER A CA 1
ATOM 833 C C . SER A 1 115 ? 35.517 -4.853 16.426 1.00 46.50 115 SER A C 1
ATOM 835 O O . SER A 1 115 ? 35.469 -6.033 16.093 1.00 46.50 115 SER A O 1
ATOM 837 N N . VAL A 1 116 ? 36.678 -4.194 16.610 1.00 52.38 116 VAL A N 1
ATOM 838 C CA . VAL A 1 116 ? 37.898 -4.753 17.261 1.00 52.38 116 VAL A CA 1
ATOM 839 C C . VAL A 1 116 ? 39.055 -3.729 17.354 1.00 52.38 116 VAL A C 1
ATOM 841 O O . VAL A 1 116 ? 39.327 -3.024 16.391 1.00 52.38 116 VAL A O 1
ATOM 844 N N . GLN A 1 117 ? 39.693 -3.690 18.540 1.00 62.00 117 GLN A N 1
ATOM 845 C CA . GLN A 1 117 ? 41.081 -3.328 18.942 1.00 62.00 117 GLN A CA 1
ATOM 846 C C . GLN A 1 117 ? 42.029 -2.616 17.940 1.00 62.00 117 GLN A C 1
ATOM 848 O O . GLN A 1 117 ? 42.159 -3.028 16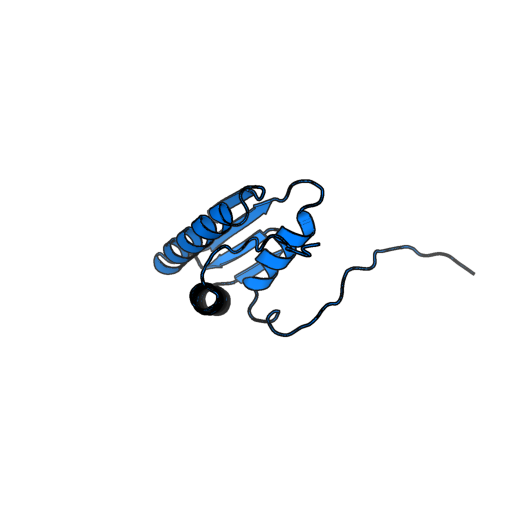.794 1.00 62.00 117 GLN A O 1
ATOM 853 N N . LYS A 1 118 ? 42.855 -1.642 18.355 1.00 51.09 118 LYS A N 1
ATOM 854 C CA . LYS A 1 118 ? 43.878 -1.720 19.421 1.00 51.09 118 LYS A CA 1
ATOM 855 C C . LYS A 1 118 ? 44.260 -0.340 19.956 1.00 51.09 118 LYS A C 1
ATOM 857 O O . LYS A 1 118 ? 44.425 0.576 19.124 1.00 51.09 118 LYS A O 1
#

Mean predicted aligned error: 12.3 Å

Solvent-accessible surface area (backbone atoms only — not comparable to full-atom values): 7149 Å² total; per-residue (Å²): 135,83,85,71,69,79,66,72,57,95,55,59,73,68,58,49,53,53,47,51,51,50,40,31,47,50,19,66,76,30,52,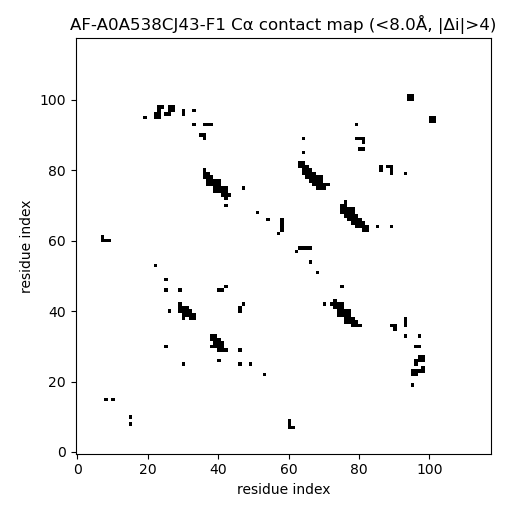75,49,78,51,95,44,36,38,33,28,49,51,42,78,66,50,55,53,52,51,50,56,50,51,53,52,48,41,72,52,40,68,77,45,45,77,45,80,42,82,63,77,68,27,31,38,41,35,44,47,50,52,94,92,38,52,66,60,39,49,54,55,55,41,55,40,38,68,84,53,85,81,64,82,86,78,79,87,79,81,90,84,85,91,80,90,134

Radius of gyration: 16.51 Å; Cα contacts (8 Å, |Δi|>4): 131; chains: 1; bounding box: 58×27×48 Å

Nearest PDB structures (foldseek):
  4rjv-assembly2_C  TM=4.720E-01  e=1.078E-01  synthetic construct
  5gvx-assembly1_A  TM=4.078E-01  e=1.893E-01  Mycobacterium tuberculosis H37Rv
  8utm-assembly1_E  TM=4.714E-01  e=8.496E-01  synthetic construct
  7b5c-assembly1_A  TM=5.554E-01  e=9.044E-01  Mus musculus
  4nez-assembly1_A-2  TM=5.250E-01  e=4.898E+00  synthetic construct